Protein 8VVA (pdb70)

Organism: Klebsiella pneumoniae (NCBI:txid573)

InterPro domains:
  IPR009950 Protein of unknown function DUF1480 [PF07351] (24-101)

Structure (mmCIF, N/CA/C/O backbone):
data_8VVA
#
_entry.id   8VVA
#
_cell.length_a   78.591
_cell.length_b   78.591
_cell.length_c   62.492
_cell.angle_alpha   90.000
_cell.angle_beta   90.000
_cell.angle_gamma   90.000
#
_symmetry.space_group_name_H-M   'P 41 21 2'
#
loop_
_entity.id
_entity.type
_entity.pdbx_description
1 polymer 'DUF1480 domain-containing protein, YebV family'
2 water water
#
loop_
_atom_site.group_PDB
_atom_site.id
_atom_site.type_symbol
_atom_site.label_atom_id
_atom_site.label_alt_id
_atom_site.label_comp_id
_atom_site.label_asym_id
_atom_site.label_entity_id
_atom_site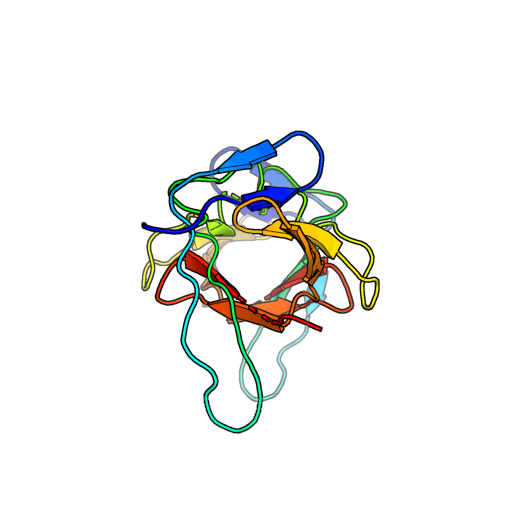.label_seq_id
_atom_site.pdbx_PDB_ins_code
_atom_site.Cartn_x
_atom_site.Cartn_y
_atom_site.Cartn_z
_atom_site.occupancy
_atom_site.B_iso_or_equiv
_atom_site.auth_seq_id
_atom_site.auth_comp_id
_atom_site.auth_asym_id
_atom_site.auth_atom_id
_atom_site.pdbx_PDB_model_num
ATOM 1 N N . SER A 1 2 ? 21.23954 76.25391 28.71123 1.000 53.03804 2 SER A N 1
ATOM 2 C CA . SER A 1 2 ? 20.78848 77.60758 28.99981 1.000 54.44928 2 SER A CA 1
ATOM 3 C C . SER A 1 2 ? 20.73379 77.83911 30.50613 1.000 59.29250 2 SER A C 1
ATOM 4 O O . SER A 1 2 ? 21.15434 78.89000 30.99722 1.000 60.45186 2 SER A O 1
ATOM 7 N N . LYS A 1 3 ? 20.21719 76.85316 31.23945 1.000 55.14809 3 LYS A N 1
ATOM 8 C CA . LYS A 1 3 ? 20.14194 76.96959 32.69092 1.000 59.03752 3 LYS A CA 1
ATOM 9 C C . LYS A 1 3 ? 20.88785 75.83072 33.37668 1.000 52.98053 3 LYS A C 1
ATOM 10 O O . LYS A 1 3 ? 20.35824 75.20499 34.30110 1.000 52.91256 3 LYS A O 1
ATOM 16 N N . THR A 1 4 ? 22.11723 75.55415 32.94222 1.000 49.58259 4 THR A N 1
ATOM 17 C CA . THR A 1 4 ? 22.90335 74.49929 33.56796 1.000 37.45243 4 THR A CA 1
ATOM 18 C C . THR A 1 4 ? 24.38628 74.83164 33.48170 1.000 35.14398 4 THR A C 1
ATOM 19 O O . THR A 1 4 ? 24.91502 75.06600 32.38810 1.000 31.35917 4 THR A O 1
ATOM 23 N N . ASN A 1 5 ? 25.04734 74.83877 34.63844 1.000 28.27324 5 ASN A N 1
ATOM 24 C CA . ASN A 1 5 ? 26.48196 75.08087 34.71951 1.000 31.90972 5 ASN A CA 1
ATOM 25 C C . ASN A 1 5 ? 27.21565 73.74906 34.70831 1.000 28.32106 5 ASN A C 1
ATOM 26 O O . ASN A 1 5 ? 26.82537 72.80552 35.41073 1.000 28.99919 5 ASN A O 1
ATOM 31 N N . VAL A 1 6 ? 28.26721 73.66966 33.90223 1.000 23.83389 6 VAL A N 1
ATOM 32 C CA . VAL A 1 6 ? 29.04560 72.44627 33.77263 1.000 24.78872 6 VAL A CA 1
ATOM 33 C C . VAL A 1 6 ? 30.51996 72.80555 33.69005 1.000 26.63992 6 VAL A C 1
ATOM 34 O O . VAL A 1 6 ? 30.89910 73.68031 32.90325 1.000 26.11142 6 VAL A O 1
ATOM 38 N N . ARG A 1 7 ? 31.34814 72.12612 34.49363 1.000 24.00630 7 ARG A N 1
ATOM 39 C CA . ARG A 1 7 ? 32.80366 72.17888 34.39054 1.000 26.96567 7 ARG A CA 1
ATOM 40 C C . ARG A 1 7 ? 33.30326 70.83303 33.89463 1.000 27.83873 7 ARG A C 1
ATOM 41 O O . ARG A 1 7 ? 33.01386 69.79943 34.51058 1.000 26.01203 7 ARG A O 1
ATOM 49 N N . ILE A 1 8 ? 34.04585 70.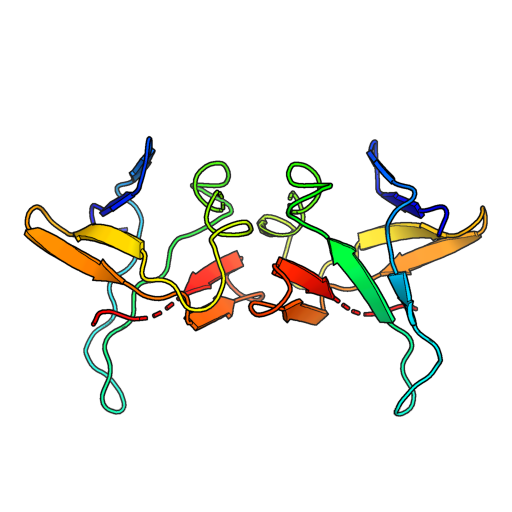84641 32.78848 1.000 22.05636 8 ILE A N 1
ATOM 50 C CA . ILE A 1 8 ? 34.70811 69.65278 32.26688 1.000 21.69421 8 ILE A CA 1
ATOM 51 C C . ILE A 1 8 ? 36.11011 70.05401 31.83429 1.000 24.42452 8 ILE A C 1
ATOM 52 O O . ILE A 1 8 ? 36.26842 70.97391 31.02740 1.000 23.61480 8 ILE A O 1
ATOM 57 N N . GLY A 1 9 ? 37.12628 69.38076 32.37704 1.000 23.66319 9 GLY A N 1
ATOM 58 C CA . GLY A 1 9 ? 38.48662 69.72464 32.00017 1.000 27.93657 9 GLY A CA 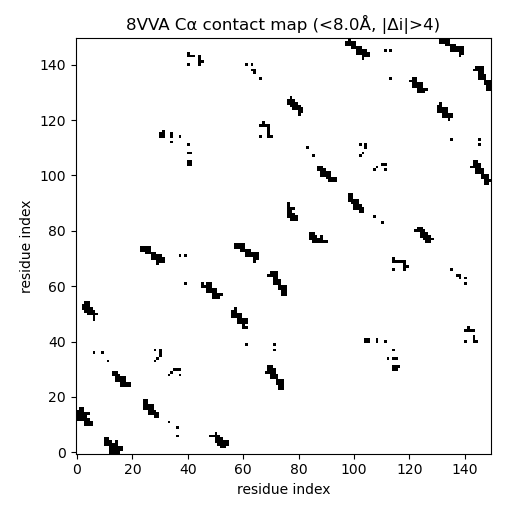1
ATOM 59 C C . GLY A 1 9 ? 38.77910 71.18467 32.28699 1.000 23.17466 9 GLY A C 1
ATOM 60 O O . GLY A 1 9 ? 38.39366 71.73470 33.32529 1.000 28.23245 9 GLY A O 1
ATOM 61 N N . ALA A 1 10 ? 39.40830 71.84641 31.32388 1.000 26.57148 10 ALA A N 1
ATOM 62 C CA . ALA A 1 10 ? 39.77831 73.24957 31.48510 1.000 28.63693 10 ALA A CA 1
ATOM 63 C C . ALA A 1 10 ? 38.62877 74.21245 31.21533 1.000 30.01797 10 ALA A C 1
ATOM 64 O O . ALA A 1 10 ? 38.87423 75.41934 31.16156 1.000 28.55652 10 ALA A O 1
ATOM 66 N N . PHE A 1 11 ? 37.39328 73.73151 31.03446 1.000 25.14858 11 PHE A N 1
ATOM 67 C CA . PHE A 1 11 ? 36.30185 74.58207 30.58296 1.000 27.80202 11 PHE A CA 1
ATOM 68 C C . PHE A 1 11 ? 35.16910 74.63768 31.59303 1.000 27.85656 11 PHE A C 1
ATOM 69 O O . PHE A 1 11 ? 34.91322 73.67866 32.32175 1.000 29.33927 11 PHE A O 1
ATOM 77 N N . GLU A 1 12 ? 34.49974 75.79117 31.62552 1.000 25.27471 12 GLU A N 1
ATOM 78 C CA . GLU A 1 12 ? 33.31652 76.01836 32.44391 1.000 26.96886 12 GLU A CA 1
ATOM 79 C C . GLU A 1 12 ? 32.28633 76.71856 31.57504 1.000 27.62598 12 GLU A C 1
ATOM 80 O O . GLU A 1 12 ? 32.55648 77.80272 31.04913 1.000 27.82518 12 GLU A O 1
ATOM 86 N N . ILE A 1 13 ? 31.12034 76.10028 31.41399 1.000 24.92641 13 ILE A N 1
ATOM 87 C CA . ILE A 1 13 ? 30.06641 76.64335 30.57147 1.000 26.13830 13 ILE A CA 1
ATOM 88 C 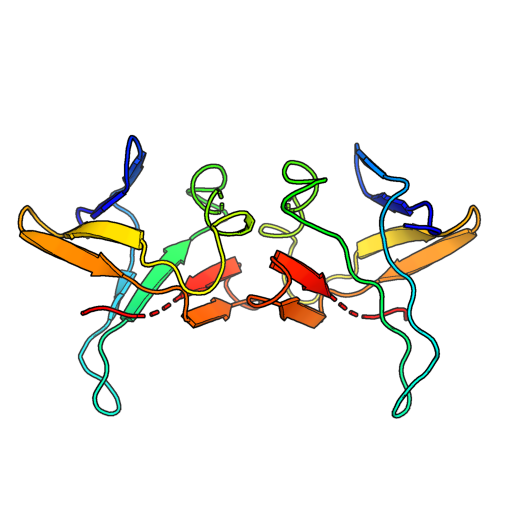C . ILE A 1 13 ? 28.82436 76.86173 31.41466 1.000 23.89602 13 ILE A C 1
ATOM 89 O O . ILE A 1 13 ? 28.61151 76.20768 32.43810 1.000 28.30358 13 ILE A O 1
ATOM 94 N N . ASP A 1 14 ? 27.98650 77.79367 30.96613 1.000 27.27896 14 ASP A N 1
ATOM 95 C CA . ASP A 1 14 ? 26.71859 78.04448 31.64473 1.000 28.77049 14 ASP A CA 1
ATOM 96 C C . ASP A 1 14 ? 25.50929 77.86898 30.73543 1.000 34.54751 14 ASP A C 1
ATOM 97 O O . ASP A 1 14 ? 24.40115 78.26257 31.11907 1.000 34.85440 14 ASP A O 1
ATOM 102 N N . ASP A 1 15 ? 25.67809 77.29053 29.54527 1.000 27.35577 15 ASP A N 1
ATOM 103 C CA . ASP A 1 15 ? 24.58127 77.21318 28.58886 1.000 30.08624 15 ASP A CA 1
ATOM 104 C C . ASP A 1 15 ? 24.27545 75.77985 28.16644 1.000 28.67939 15 ASP A C 1
ATOM 105 O O . ASP A 1 15 ? 23.71865 75.56549 27.08721 1.000 27.35364 15 ASP A O 1
ATOM 110 N N . ALA A 1 16 ? 24.63092 74.79404 28.98542 1.000 24.31653 16 ALA A N 1
ATOM 111 C CA . ALA A 1 16 ? 24.19705 73.43309 28.70192 1.000 28.01855 16 ALA A CA 1
ATOM 112 C C . ALA A 1 16 ? 22.71223 73.29994 29.02803 1.000 30.41690 16 ALA A C 1
ATOM 113 O O . ALA A 1 16 ? 22.13448 74.13517 29.71933 1.000 32.73062 16 ALA A O 1
ATOM 115 N N . GLU A 1 17 ? 22.07791 72.24877 28.52049 1.000 30.73343 17 GLU A N 1
ATOM 116 C CA . GLU A 1 17 ? 20.67359 72.02496 28.84634 1.000 34.20106 17 GLU A CA 1
ATOM 117 C C . GLU A 1 17 ? 20.51300 70.63805 29.44469 1.000 34.97561 17 GLU A C 1
ATOM 118 O O . GLU A 1 17 ? 20.80521 69.63071 28.79016 1.000 29.86815 17 GLU A O 1
ATOM 124 N N . LEU A 1 18 ? 20.07698 70.60126 30.70230 1.000 32.38904 18 LEU A N 1
ATOM 125 C CA . LEU A 1 18 ? 19.86262 69.36610 31.44353 1.000 34.19285 18 LEU A CA 1
ATOM 126 C C . LEU A 1 18 ? 18.41304 68.95941 31.23760 1.000 37.60087 18 LEU A C 1
ATOM 127 O O . LEU A 1 18 ? 17.50231 69.65744 31.68140 1.000 40.08029 18 LEU A O 1
ATOM 132 N N . HIS A 1 19 ? 18.20134 67.85464 30.53718 1.000 35.76954 19 HIS A N 1
ATOM 133 C CA . HIS A 1 19 ? 16.85597 67.36627 30.29543 1.000 37.77875 19 HIS A CA 1
ATOM 134 C C . HIS A 1 19 ? 16.36697 66.57654 31.50496 1.000 41.36976 19 HIS A C 1
ATOM 135 O O . HIS A 1 19 ? 17.14819 66.15887 32.36245 1.000 41.98835 19 HIS A O 1
ATOM 142 N N . GLY A 1 20 ? 15.05300 66.40270 31.58966 1.000 44.62745 20 GLY A N 1
ATOM 143 C CA . GLY A 1 20 ? 14.50413 65.57316 32.63949 1.000 46.17944 20 GLY A CA 1
ATOM 144 C C . GLY A 1 20 ? 14.73863 64.10334 32.36497 1.000 43.84920 20 GLY A C 1
ATOM 145 O O . GLY A 1 20 ? 15.04849 63.69514 31.24556 1.000 44.89847 20 GLY A O 1
ATOM 146 N N . GLU A 1 21 ? 14.60764 63.29231 33.41089 1.000 43.59678 21 GLU A N 1
ATOM 147 C CA . GLU A 1 21 ? 14.68841 61.85576 33.20913 1.000 43.42601 21 GLU A CA 1
ATOM 148 C C . GLU A 1 21 ? 13.59416 61.42591 32.24127 1.000 41.81431 21 GLU A C 1
ATOM 149 O O . GLU A 1 21 ? 12.45979 61.90565 32.30050 1.000 46.74748 21 GLU A O 1
ATOM 155 N N . HIS A 1 22 ? 13.95531 60.53579 31.32791 1.000 42.17229 22 HIS A N 1
ATOM 156 C CA . HIS A 1 22 ? 13.13800 60.26917 30.15254 1.000 41.37857 22 HIS A CA 1
ATOM 157 C C . HIS A 1 22 ? 13.58194 58.92598 29.60375 1.000 40.20357 22 HIS A C 1
ATOM 158 O O . HIS A 1 22 ? 14.77107 58.73951 29.33099 1.000 34.66450 22 HIS A O 1
ATOM 165 N N . GLN A 1 23 ? 12.64335 57.98308 29.49015 1.000 38.21896 23 GLN A N 1
ATOM 166 C CA . GLN A 1 23 ? 12.94106 56.62466 29.04267 1.000 38.09079 23 GLN A CA 1
ATOM 167 C C . GLN A 1 23 ? 14.11538 56.02476 29.81722 1.000 34.09717 23 GLN A C 1
ATOM 168 O O . GLN A 1 23 ? 15.00284 55.37285 29.25872 1.000 35.73633 23 GLN A O 1
ATOM 174 N N . GLY A 1 24 ? 14.11479 56.24680 31.12602 1.000 31.84230 24 GLY A N 1
ATOM 175 C CA . GLY A 1 24 ? 15.02500 55.53094 31.99129 1.000 40.23541 24 GLY A CA 1
ATOM 176 C C . GLY A 1 24 ? 16.43270 56.06866 32.03828 1.000 43.38915 24 GLY A C 1
ATOM 177 O O . GLY A 1 24 ? 17.33862 55.35214 32.47942 1.000 39.48243 24 GLY A O 1
ATOM 178 N N . GLU A 1 25 ? 16.64692 57.30714 31.59851 1.000 40.22605 25 GLU A N 1
ATOM 179 C CA . GLU A 1 25 ? 17.96583 57.92040 31.67753 1.000 38.47467 25 GLU A CA 1
ATOM 180 C C . GLU A 1 25 ? 17.80763 59.43416 31.70720 1.000 40.03451 25 GLU A C 1
ATOM 181 O O . GLU A 1 25 ? 16.76104 59.98566 31.34864 1.000 37.11888 25 GLU A O 1
ATOM 187 N N . ARG A 1 26 ? 18.86901 60.09951 32.14570 1.000 36.28907 26 ARG A N 1
ATOM 188 C CA . ARG A 1 26 ? 18.92730 61.54909 32.15438 1.000 33.91294 26 ARG A CA 1
ATOM 189 C C . ARG A 1 26 ? 20.10522 61.97770 31.29710 1.000 26.93993 26 ARG A C 1
ATOM 190 O O . ARG A 1 26 ? 21.18784 61.40411 31.41309 1.000 30.72482 26 ARG A O 1
ATOM 198 N N . THR A 1 27 ? 19.87998 62.95647 30.43073 1.000 30.09272 27 THR A N 1
ATOM 199 C CA . THR A 1 27 ? 20.89501 63.41752 29.49661 1.000 28.21539 27 THR A CA 1
ATOM 200 C C . THR A 1 27 ? 21.11184 64.91972 29.63610 1.000 25.76550 27 THR A C 1
ATOM 201 O O . THR A 1 27 ? 20.26825 65.65545 30.16114 1.000 30.31047 27 THR A O 1
ATOM 205 N N . LEU A 1 28 ? 22.25660 65.35926 29.10994 1.000 25.52774 28 LEU A N 1
ATOM 206 C CA . LEU A 1 28 ? 22.68359 66.74872 29.12077 1.000 27.18128 28 LEU A CA 1
ATOM 207 C C . LEU A 1 28 ? 23.20956 67.07585 27.73013 1.000 23.91554 28 LEU A C 1
ATOM 208 O O . LEU A 1 28 ? 24.01329 66.31306 27.19794 1.000 24.80565 28 LEU A O 1
ATOM 213 N N . SER A 1 29 ? 22.77484 68.19679 27.16323 1.000 24.89978 29 SER A N 1
ATOM 214 C CA . SER A 1 29 ? 23.19789 68.66257 25.84499 1.000 23.33812 29 SER A CA 1
ATOM 215 C C . SER A 1 29 ? 24.21414 69.79228 25.98885 1.000 26.33112 29 SER A C 1
ATOM 216 O O . SER A 1 29 ? 23.96624 70.75526 26.71780 1.000 26.81317 29 SER A O 1
ATOM 219 N N . ILE A 1 30 ? 25.33561 69.68970 25.27633 1.000 21.48632 30 ILE A N 1
ATOM 220 C CA . ILE A 1 30 ? 26.37073 70.72550 25.29977 1.000 20.93204 30 ILE A CA 1
ATOM 221 C C . ILE A 1 30 ? 26.44072 71.35807 23.91059 1.000 23.63652 30 ILE A C 1
ATOM 222 O O . ILE A 1 30 ? 26.83481 70.67645 22.94910 1.000 23.11461 30 ILE A O 1
ATOM 227 N N . PRO A 1 31 ? 26.08197 72.64397 23.75192 1.000 24.08071 31 PRO A N 1
ATOM 228 C CA . PRO A 1 31 ? 25.97696 73.26269 22.42016 1.000 22.65038 31 PRO A CA 1
ATOM 229 C C . PRO A 1 31 ? 27.34641 73.59400 21.84280 1.000 23.42148 31 PRO A C 1
ATOM 230 O O . PRO A 1 31 ? 28.02536 74.51233 22.31015 1.000 24.91354 31 PRO A O 1
ATOM 234 N N . CYS A 1 32 ? 27.73155 72.88226 20.78195 1.000 21.20066 32 CYS A N 1
ATOM 235 C CA . CYS A 1 32 ? 29.05700 73.09249 20.20744 1.000 20.31290 32 CYS A CA 1
ATOM 236 C C . CYS A 1 32 ? 29.18531 74.38797 19.41364 1.000 23.63206 32 CYS A C 1
ATOM 237 O O . CYS A 1 32 ? 30.30850 74.84522 19.19955 1.000 23.45403 32 CYS A O 1
ATOM 240 N N . LYS A 1 33 ? 28.08096 74.98180 18.94860 1.000 21.88970 33 LYS A N 1
ATOM 241 C CA . LYS A 1 33 ? 28.19729 76.29258 18.31514 1.000 22.94900 33 LYS A CA 1
ATOM 242 C C . LYS A 1 33 ? 28.52880 77.37523 19.32626 1.000 24.93657 33 LYS A C 1
ATOM 243 O O . LYS A 1 33 ? 29.10300 78.40969 18.95587 1.000 30.17102 33 LYS A O 1
ATOM 249 N N . SER A 1 34 ? 28.20321 77.15216 20.59601 1.000 23.17232 34 SER A N 1
ATOM 250 C CA . SER A 1 34 ? 28.52115 78.08895 21.66458 1.000 22.44982 34 SER A CA 1
ATOM 251 C C . SER A 1 34 ? 29.74975 77.70784 22.47658 1.000 24.36618 34 SER A C 1
ATOM 252 O O . SER A 1 34 ? 30.43797 78.59786 22.98604 1.000 24.88896 34 SER A O 1
ATOM 255 N N . ASP A 1 35 ? 30.05202 76.42020 22.62231 1.000 22.47923 35 ASP A N 1
ATOM 256 C CA . ASP A 1 35 ? 31.19592 75.96409 23.40937 1.000 22.71909 35 ASP A CA 1
ATOM 257 C C . ASP A 1 35 ? 32.11959 75.09705 22.55914 1.000 22.02340 35 ASP A C 1
ATOM 258 O O . ASP A 1 35 ? 32.37930 73.94025 22.90903 1.000 23.25891 35 ASP A O 1
ATOM 263 N N . PRO A 1 36 ? 32.64253 75.62338 21.43922 1.000 20.14833 36 PRO A N 1
ATOM 264 C CA . PRO A 1 36 ? 33.36377 74.74621 20.50094 1.000 21.84626 36 PRO A CA 1
ATOM 265 C C . PRO A 1 36 ? 34.65693 74.17017 21.06427 1.000 22.04082 36 PRO A C 1
ATOM 266 O O . PRO A 1 36 ? 35.03024 73.04601 20.69622 1.000 20.28317 36 PRO A O 1
ATOM 270 N N . ASP A 1 37 ? 35.35763 74.89926 21.94078 1.000 20.58194 37 ASP A N 1
ATOM 271 C CA . ASP A 1 37 ? 36.62558 74.37774 22.45437 1.000 23.28416 37 ASP A CA 1
ATOM 272 C C . ASP A 1 37 ? 36.39743 73.21269 23.40942 1.000 20.18443 37 ASP A C 1
ATOM 273 O O . ASP A 1 37 ? 37.20114 72.26805 23.45437 1.000 21.15456 37 ASP A O 1
ATOM 278 N N . LEU A 1 38 ? 35.31246 73.25510 24.17721 1.000 21.63672 38 LEU A N 1
ATOM 279 C CA . LEU A 1 38 ? 34.94607 72.08563 24.96903 1.000 21.75148 38 LEU A CA 1
ATOM 280 C C . LEU A 1 38 ? 34.58565 70.91661 24.06085 1.000 20.72396 38 LEU A C 1
ATOM 281 O O . LEU A 1 38 ? 35.02688 69.78378 24.28289 1.000 21.10459 38 LEU A O 1
ATOM 286 N N . CYS A 1 39 ? 33.78605 71.17166 23.02402 1.000 19.98556 39 CYS A N 1
ATOM 287 C CA . CYS A 1 39 ? 33.40762 70.07342 22.13898 1.000 19.36166 39 CYS A CA 1
ATOM 288 C C . CYS A 1 39 ? 34.62335 69.43028 21.48954 1.000 20.81728 39 CYS A C 1
ATOM 289 O O . CYS A 1 39 ? 34.63319 68.21369 21.27602 1.000 22.25907 39 CYS A O 1
ATOM 300 N N . GLN A 1 41 ? 37.48937 68.95516 22.91497 1.000 18.57262 41 GLN A N 1
ATOM 301 C CA . GLN A 1 41 ? 38.00260 67.98855 23.88350 1.000 19.73690 41 GLN A CA 1
ATOM 302 C C . GLN A 1 41 ? 37.06483 66.79221 24.02645 1.000 21.01521 41 GLN A C 1
ATOM 303 O O . GLN A 1 41 ? 37.53324 65.66185 24.21053 1.000 20.38049 41 GLN A O 1
ATOM 309 N N . LEU A 1 42 ? 35.75188 67.00014 23.89541 1.000 18.76239 42 LEU A N 1
ATOM 310 C CA . LEU A 1 42 ? 34.84236 65.85760 23.93798 1.000 18.40088 42 LEU A CA 1
ATOM 311 C C . LEU A 1 42 ? 35.04209 64.94113 22.72838 1.000 19.56642 42 LEU A C 1
ATOM 312 O O . LEU A 1 42 ? 34.95310 63.71576 22.85311 1.000 21.49912 42 LEU A O 1
ATOM 317 N N . ASP A 1 43 ? 35.33539 65.51123 21.55326 1.000 19.34954 43 ASP A N 1
ATOM 318 C CA . ASP A 1 43 ? 35.56993 64.68975 20.36509 1.000 21.60220 43 ASP A CA 1
ATOM 319 C C . ASP A 1 43 ? 36.66471 63.65195 20.60095 1.000 20.93947 43 ASP A C 1
ATOM 320 O O . ASP A 1 43 ? 36.53996 62.49358 20.18968 1.000 21.83623 43 ASP A O 1
ATOM 325 N N . ALA A 1 44 ? 37.77939 64.06883 21.18949 1.000 19.30921 44 ALA A N 1
ATOM 326 C CA . ALA A 1 44 ? 38.95908 63.22028 21.30709 1.000 19.08214 44 ALA A CA 1
ATOM 327 C C . ALA A 1 44 ? 39.01625 62.46607 22.63043 1.000 21.42914 44 ALA A C 1
ATOM 328 O O . ALA A 1 44 ? 40.05528 61.86610 22.94414 1.000 23.21255 44 ALA A O 1
ATOM 330 N N . TRP A 1 45 ? 37.93576 62.48435 23.40170 1.000 21.06846 45 TRP A N 1
ATOM 331 C CA . TRP A 1 45 ? 37.92191 61.78173 24.68087 1.000 21.73884 45 TRP A CA 1
ATOM 332 C C . TRP A 1 45 ? 38.13335 60.29214 24.45645 1.000 24.19259 45 TRP A C 1
ATOM 333 O O . TRP A 1 45 ? 37.73461 59.73657 23.43080 1.000 24.36451 45 TRP A O 1
ATOM 344 N N . ASP A 1 46 ? 38.77024 59.63886 25.42697 1.000 25.75437 46 ASP A N 1
ATOM 345 C CA . ASP A 1 46 ? 39.01480 58.20936 25.29993 1.000 29.09044 46 ASP A CA 1
ATOM 346 C C . ASP A 1 46 ? 37.68556 57.47164 25.26742 1.000 28.12431 46 ASP A C 1
ATOM 347 O O . ASP A 1 46 ? 36.84750 57.64640 26.15571 1.000 30.76876 46 ASP A O 1
ATOM 352 N N . ALA A 1 47 ? 37.47801 56.68500 24.21532 1.000 27.75626 47 ALA A N 1
ATOM 353 C CA . ALA A 1 47 ? 36.19874 56.02219 24.00387 1.000 28.30361 47 ALA A CA 1
ATOM 354 C C . ALA A 1 47 ? 35.85911 55.10934 25.17204 1.000 31.74814 47 ALA A C 1
ATOM 355 O O . ALA A 1 47 ? 36.73575 54.47134 25.75513 1.000 33.88832 47 ALA A O 1
ATOM 357 N N . ASP A 1 48 ? 34.57947 55.07810 25.53267 1.000 30.27276 48 ASP A N 1
ATOM 358 C CA . ASP A 1 48 ? 34.09567 54.23834 26.62861 1.000 38.08213 48 ASP A CA 1
ATOM 359 C C . ASP A 1 48 ? 34.87195 54.48046 27.92998 1.000 43.37498 48 ASP A C 1
ATOM 360 O O . ASP A 1 48 ? 35.14442 53.55435 28.69763 1.000 44.46528 48 ASP A O 1
ATOM 365 N N . THR A 1 49 ? 35.24793 55.73574 28.17225 1.000 34.26196 49 THR A N 1
ATOM 366 C CA . THR A 1 49 ? 35.74036 56.19131 29.46440 1.000 31.23818 49 THR A CA 1
ATOM 367 C C . THR A 1 49 ? 34.81544 57.29457 29.96290 1.000 32.06443 49 THR A C 1
ATOM 368 O O . THR A 1 49 ? 34.23591 58.04205 29.16806 1.000 29.96482 49 THR A O 1
ATOM 372 N N . SER A 1 50 ? 34.64984 57.38149 31.28027 1.000 26.61829 50 SER A N 1
ATOM 373 C CA . SER A 1 50 ? 33.76048 58.39587 31.82057 1.000 26.68228 50 SER A CA 1
ATOM 374 C C . SER A 1 50 ? 34.36300 59.79044 31.66287 1.000 22.84385 50 SER A C 1
ATOM 375 O O . SER A 1 50 ? 35.58100 59.97117 31.55396 1.000 26.03183 50 SER A O 1
ATOM 378 N N . VAL A 1 51 ? 33.47460 60.77790 31.65653 1.000 24.13479 51 VAL A N 1
ATOM 379 C CA . VAL A 1 51 ? 33.81014 62.19897 31.62382 1.000 24.84442 51 VAL A CA 1
ATOM 380 C C . VAL A 1 51 ? 33.40707 62.78352 32.97225 1.000 22.54454 51 VAL A C 1
ATOM 381 O O . VAL A 1 51 ? 32.22255 63.06304 33.18459 1.000 26.80114 51 VAL A O 1
ATOM 385 N N . PRO A 1 52 ? 34.32434 62.94202 33.92480 1.000 24.37173 52 PRO A N 1
ATOM 386 C CA . PRO A 1 52 ? 33.95885 63.62972 35.17094 1.000 24.19536 52 PRO A CA 1
ATOM 387 C C . PRO A 1 52 ? 33.53380 65.06053 34.87627 1.000 26.92384 52 PRO A C 1
ATOM 388 O O . PRO A 1 52 ? 34.03845 65.69914 33.95388 1.000 25.84284 52 PRO A O 1
ATOM 392 N N . ALA A 1 53 ? 32.57801 65.55146 35.65893 1.000 26.14343 53 ALA A N 1
ATOM 393 C CA . ALA A 1 53 ? 32.04647 66.89250 35.46972 1.000 25.69894 53 ALA A CA 1
ATOM 394 C C . ALA A 1 53 ? 31.55565 67.43575 36.80005 1.000 31.17548 53 ALA A C 1
ATOM 395 O O . ALA A 1 53 ? 31.15920 66.67772 37.69030 1.000 31.90747 53 ALA A O 1
ATOM 397 N N . ILE A 1 54 ? 31.56462 68.75681 36.91680 1.000 28.50528 54 ILE A N 1
ATOM 398 C CA . ILE A 1 54 ? 30.82717 69.45134 37.96042 1.000 29.22957 54 ILE A CA 1
ATOM 399 C C . ILE A 1 54 ? 29.54488 69.95299 37.32465 1.000 28.56030 54 ILE A C 1
ATOM 400 O O . ILE A 1 54 ? 29.58189 70.77125 36.39509 1.000 30.26076 54 ILE A O 1
ATOM 405 N N . LEU A 1 55 ? 28.41442 69.44536 37.79895 1.000 30.70988 55 LEU A N 1
ATOM 406 C CA . LEU A 1 55 ? 27.11091 69.72459 37.21036 1.000 29.09448 55 LEU A CA 1
ATOM 407 C C . LEU A 1 55 ? 26.29175 70.47967 38.24219 1.000 33.71490 55 LEU A C 1
ATOM 408 O O . LEU A 1 55 ? 25.90246 69.90572 39.26756 1.000 35.43891 55 LEU A O 1
ATOM 413 N N . ASN A 1 56 ? 26.04235 71.76059 37.97122 1.000 29.61808 56 ASN A N 1
ATOM 414 C CA . ASN A 1 56 ? 25.31804 72.63437 38.89543 1.000 32.99714 56 ASN A CA 1
ATOM 415 C C . ASN A 1 56 ? 25.93747 72.57912 40.28838 1.000 33.07083 56 ASN A C 1
ATOM 416 O O . ASN A 1 56 ? 25.23850 72.57489 41.30617 1.000 32.65444 56 ASN A O 1
ATOM 421 N N . GLY A 1 57 ? 27.26964 72.52494 40.32644 1.000 33.35227 57 GLY A N 1
ATOM 422 C CA . GLY A 1 57 ? 28.01817 72.56473 41.56899 1.000 36.05222 57 GLY A CA 1
ATOM 423 C C . GLY A 1 57 ? 28.26241 71.23137 42.24039 1.000 36.11532 57 GLY A C 1
ATOM 424 O O . GLY A 1 57 ? 28.94326 71.19473 43.27135 1.000 35.36970 57 GLY A O 1
ATOM 425 N N . GLU A 1 58 ? 27.73579 70.13758 41.70051 1.000 35.65684 58 GLU A N 1
ATOM 426 C CA . GLU A 1 58 ? 27.89159 68.81922 42.29642 1.000 39.74210 58 GLU A CA 1
ATOM 427 C C . GLU A 1 58 ? 28.75922 67.94416 41.40063 1.000 38.73292 58 GLU A C 1
ATOM 428 O O . GLU A 1 58 ? 28.62228 67.96568 40.17330 1.000 33.70270 58 GLU A O 1
ATOM 434 N N . HIS A 1 59 ? 29.65974 67.18535 42.01840 1.000 36.31269 59 HIS A N 1
ATOM 435 C CA . HIS A 1 59 ? 30.47110 66.23632 41.26838 1.000 36.50526 59 HIS A CA 1
ATOM 436 C C . HIS A 1 59 ? 29.57712 65.19755 40.60492 1.000 37.15780 59 HIS A C 1
ATOM 437 O O . HIS A 1 59 ? 28.60636 64.70875 41.19518 1.000 35.25066 59 HIS A O 1
ATOM 444 N N . SER A 1 60 ? 29.89200 64.88230 39.35377 1.000 33.39837 60 SER A N 1
ATOM 445 C CA . SER A 1 60 ? 29.05490 63.97277 38.59326 1.000 33.33577 60 SER A CA 1
ATOM 446 C C . SER A 1 60 ? 29.92843 63.18638 37.63335 1.000 30.11273 60 SER A C 1
ATOM 447 O O . SER A 1 60 ? 31.07608 63.54701 37.35500 1.000 31.85438 60 SER A O 1
ATOM 450 N N . VAL A 1 61 ? 29.37368 62.09084 37.14252 1.000 25.72776 61 VAL A N 1
ATOM 451 C CA . VAL 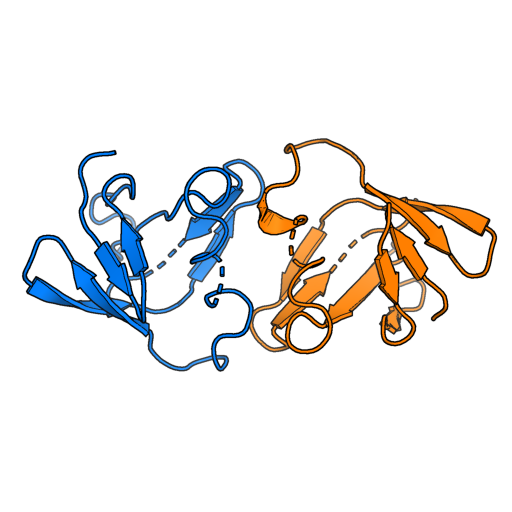A 1 61 ? 30.01669 61.29358 36.11361 1.000 25.51651 61 VAL A CA 1
ATOM 452 C C . VAL A 1 61 ? 29.10566 61.30456 34.89681 1.000 27.44220 61 VAL A C 1
ATOM 453 O O . VAL A 1 61 ? 27.90902 61.00938 35.00999 1.000 30.23469 61 VAL A O 1
ATOM 457 N N . LEU A 1 62 ? 29.66558 61.67854 33.74738 1.000 28.04706 62 LEU A N 1
ATOM 458 C CA . LEU A 1 62 ? 28.96167 61.68233 32.47437 1.000 25.57485 62 LEU A CA 1
ATOM 459 C C . LEU A 1 62 ? 29.61725 60.67756 31.53979 1.000 24.27586 62 LEU A C 1
ATOM 460 O O . LEU A 1 62 ? 30.78246 60.30282 31.71079 1.000 25.15588 62 LEU A O 1
ATOM 465 N N . TYR A 1 63 ? 28.85442 60.24977 30.54168 1.000 22.85092 63 TYR A N 1
ATOM 466 C CA . TYR A 1 63 ? 29.38144 59.44327 29.45299 1.000 22.06461 63 TYR A CA 1
ATOM 467 C C . TYR A 1 63 ? 28.89238 60.07358 28.15745 1.000 20.63353 63 TYR A C 1
ATOM 468 O O . TYR A 1 63 ? 27.79175 60.62836 28.11386 1.000 23.20016 63 TYR A O 1
ATOM 477 N N . ARG A 1 64 ? 29.72280 60.03205 27.12138 1.000 22.63154 64 ARG A N 1
ATOM 478 C CA . ARG A 1 64 ? 29.28863 60.51667 25.81466 1.000 21.66454 64 ARG A CA 1
ATOM 479 C C . ARG A 1 64 ? 28.21458 59.58427 25.27298 1.000 21.57229 64 ARG A C 1
ATOM 480 O O . ARG A 1 64 ? 28.38844 58.36333 25.26753 1.000 25.23391 64 ARG A O 1
ATOM 488 N N . LYS A 1 65 ? 27.10193 60.14535 24.82657 1.000 20.28757 65 LYS A N 1
ATOM 489 C CA . LYS A 1 65 ? 26.03823 59.31422 24.28049 1.000 24.00936 65 LYS A CA 1
ATOM 490 C C . LYS A 1 65 ? 25.98096 59.38631 22.76485 1.000 23.93399 65 LYS A C 1
ATOM 491 O O . LYS A 1 65 ? 26.01716 58.34054 22.09732 1.000 26.51362 65 LYS A O 1
ATOM 497 N N . HIS A 1 66 ? 25.96396 60.59769 22.20722 1.000 25.32525 66 HIS A N 1
ATOM 498 C CA . HIS A 1 66 ? 25.59232 60.79944 20.81486 1.000 26.48050 66 HIS A CA 1
ATOM 499 C C . HIS A 1 66 ? 25.90720 62.23523 20.43041 1.000 24.49031 66 HIS A C 1
ATOM 500 O O . HIS A 1 66 ? 25.63571 63.14816 21.20991 1.000 22.34138 66 HIS A O 1
ATOM 507 N N . TYR A 1 67 ? 26.47838 62.43687 19.23654 1.000 22.14008 67 TYR A N 1
ATOM 508 C CA . TYR A 1 67 ? 26.59007 63.78203 18.67621 1.000 20.68663 67 TYR A CA 1
ATOM 509 C C . TYR A 1 67 ? 25.32971 64.10220 17.87752 1.000 22.67981 67 TYR A C 1
ATOM 510 O O . TYR A 1 67 ? 25.02975 63.43106 16.88087 1.000 26.86783 67 TYR A O 1
ATOM 519 N N . ASP A 1 68 ? 24.59529 65.12082 18.31847 1.000 21.16710 68 ASP A N 1
ATOM 520 C CA . ASP A 1 68 ? 23.31704 65.50015 17.71316 1.000 23.42492 68 ASP A CA 1
ATOM 521 C C . ASP A 1 68 ? 23.57113 66.48226 16.57327 1.000 23.87247 68 ASP A C 1
ATOM 522 O O . ASP A 1 68 ? 23.84956 67.65999 16.81402 1.000 24.16784 68 ASP A O 1
ATOM 527 N N . ARG A 1 69 ? 23.43463 66.00973 15.32901 1.000 26.26666 69 ARG A N 1
ATOM 528 C CA . ARG A 1 69 ? 23.70267 66.86468 14.17394 1.000 27.60968 69 ARG A CA 1
ATOM 529 C C . ARG A 1 69 ? 22.65193 67.95094 13.98252 1.000 30.23952 69 ARG A C 1
ATOM 530 O O . ARG A 1 69 ? 22.95295 68.98192 13.37542 1.000 30.13293 69 ARG A O 1
ATOM 538 N N . GLN A 1 70 ? 21.42383 67.74356 14.46681 1.000 27.81035 70 GLN A N 1
ATOM 539 C CA . GLN A 1 70 ? 20.38834 68.75681 14.29461 1.000 30.74906 70 GLN A CA 1
ATOM 540 C C . GLN A 1 70 ? 20.67139 69.98489 15.14595 1.000 28.62649 70 GLN A C 1
ATOM 541 O O . GLN A 1 70 ? 20.56389 71.12030 14.67112 1.000 31.12043 70 GLN A O 1
ATOM 547 N N . SER A 1 71 ? 21.03522 69.77785 16.40793 1.000 25.16670 71 SER A N 1
ATOM 548 C CA . SER A 1 71 ? 21.27688 70.87291 17.33776 1.000 26.96881 71 SER A CA 1
ATOM 549 C C . SER A 1 71 ? 22.75722 71.19956 17.51955 1.000 24.29983 71 SER A C 1
ATOM 550 O O . SER A 1 71 ? 23.07874 72.08209 18.32977 1.000 23.97481 71 SER A O 1
ATOM 553 N N . ASP A 1 72 ? 23.65281 70.52510 16.79311 1.000 23.54634 72 ASP A N 1
ATOM 554 C CA . ASP A 1 72 ? 25.10988 70.68956 16.95033 1.000 22.73649 72 ASP A CA 1
ATOM 555 C C . ASP A 1 72 ? 25.51110 70.63196 18.42610 1.000 23.87514 72 ASP A C 1
ATOM 556 O O . ASP A 1 72 ? 26.04579 71.58421 18.99717 1.000 23.44547 72 ASP A O 1
ATOM 561 N N . ALA A 1 73 ? 25.22066 69.49525 19.05219 1.000 25.08761 73 ALA A N 1
ATOM 562 C CA . ALA A 1 73 ? 25.46625 69.36883 20.47934 1.000 24.04158 73 ALA A CA 1
ATOM 563 C C . ALA A 1 73 ? 25.97357 67.97935 20.81807 1.000 24.16125 73 ALA A C 1
ATOM 564 O O . ALA A 1 73 ? 25.52552 66.98287 20.24513 1.000 23.62827 73 ALA A O 1
ATOM 566 N N . TRP A 1 74 ? 26.89298 67.91800 21.77518 1.000 18.63804 74 TRP A N 1
ATOM 567 C CA . TRP A 1 74 ? 27.28146 66.64453 22.36446 1.000 18.36405 74 TRP A CA 1
ATOM 568 C C . TRP A 1 74 ? 26.23449 66.27466 23.39704 1.000 23.25502 74 TRP A C 1
ATOM 569 O O . TRP A 1 74 ? 26.00541 67.03012 24.34721 1.000 23.51432 74 TRP A O 1
ATOM 580 N N . VAL A 1 75 ? 25.57097 65.14306 23.21049 1.000 21.02826 75 VAL A N 1
ATOM 581 C CA . VAL A 1 75 ? 24.59395 64.68048 24.19100 1.000 20.95562 75 VAL A CA 1
ATOM 582 C C . VAL A 1 75 ? 25.29179 63.70681 25.12382 1.000 21.07495 75 VAL A C 1
ATOM 583 O O . VAL A 1 75 ? 25.90329 62.73051 24.66970 1.000 21.43983 75 VAL A O 1
ATOM 595 N N . ARG A 1 77 ? 25.21182 61.32435 28.82326 1.000 25.13754 77 ARG A N 1
ATOM 596 C CA . ARG A 1 77 ? 24.34896 60.60813 29.75493 1.000 26.39953 77 ARG A CA 1
ATOM 597 C C . ARG A 1 77 ? 24.89340 60.77231 31.16474 1.000 24.76579 77 ARG A C 1
ATOM 598 O O . ARG A 1 77 ? 26.09626 60.59873 31.39475 1.000 27.81752 77 ARG A O 1
ATOM 606 N N . LEU A 1 78 ? 24.01371 61.10361 32.10344 1.000 25.53089 78 LEU A N 1
ATOM 607 C CA . LEU A 1 78 ? 24.40375 61.13572 33.50728 1.000 25.45079 78 LEU A CA 1
ATOM 608 C C . LEU A 1 78 ? 24.44775 59.71887 34.05646 1.000 31.56619 78 LEU A C 1
ATOM 609 O O . LEU A 1 78 ? 23.49060 58.95467 33.89263 1.000 31.27631 78 LEU A O 1
ATOM 614 N N . ALA A 1 79 ? 25.55794 59.36776 34.69721 1.000 31.02589 79 ALA A N 1
ATOM 615 C CA . ALA A 1 79 ? 25.67744 58.08106 35.36434 1.000 35.63643 79 ALA A CA 1
ATOM 616 C C . ALA A 1 79 ? 24.81620 58.07164 36.62197 1.000 44.84716 79 ALA A C 1
ATOM 617 O O . ALA A 1 79 ? 24.73000 59.07815 37.33411 1.000 45.42733 79 ALA A O 1
ATOM 619 N N . THR B 1 4 ? 42.48553 59.90422 0.01247 1.000 51.93065 4 THR B N 1
ATOM 620 C CA . THR B 1 4 ? 43.46125 60.14535 1.06813 1.000 49.35167 4 THR B CA 1
ATOM 621 C C . THR B 1 4 ? 43.89218 61.61629 1.10393 1.000 44.23199 4 THR B C 1
ATOM 622 O O . THR B 1 4 ? 44.07282 62.17987 2.18667 1.000 50.14807 4 THR B O 1
ATOM 626 N N . ASN B 1 5 ? 44.04131 62.23534 -0.07007 1.000 43.08205 5 ASN B N 1
ATOM 627 C CA . ASN B 1 5 ? 44.30796 63.67264 -0.16965 1.000 43.01382 5 ASN B CA 1
ATOM 628 C C . ASN B 1 5 ? 42.98138 64.41691 -0.08474 1.000 37.41957 5 ASN B C 1
ATOM 629 O O . ASN B 1 5 ? 42.19691 64.39450 -1.03848 1.000 36.57758 5 ASN B O 1
ATOM 634 N N . VAL B 1 6 ? 42.72918 65.08719 1.03835 1.000 34.05333 6 VAL B N 1
ATOM 635 C CA . VAL B 1 6 ? 41.45463 65.75044 1.28608 1.000 32.56831 6 VAL B CA 1
ATOM 636 C C . VAL B 1 6 ? 41.71665 67.19641 1.66291 1.000 30.68679 6 VAL B C 1
ATOM 637 O O . VAL B 1 6 ? 42.55927 67.47412 2.52133 1.000 32.67939 6 VAL B O 1
ATOM 641 N N . ARG B 1 7 ? 40.99979 68.11453 1.03035 1.000 25.66474 7 ARG B N 1
ATOM 642 C CA . ARG B 1 7 ? 40.97683 69.50649 1.45806 1.000 27.44521 7 ARG B CA 1
ATOM 643 C C . ARG B 1 7 ? 39.54989 69.92572 1.77036 1.000 33.23133 7 ARG B C 1
ATOM 644 O O . ARG B 1 7 ? 38.63677 69.70642 0.96572 1.000 31.95303 7 ARG B O 1
ATOM 652 N N . ILE B 1 8 ? 39.36801 70.52975 2.93968 1.000 31.78123 8 ILE B N 1
ATOM 653 C CA . ILE B 1 8 ? 38.11280 71.14401 3.35098 1.000 32.67820 8 ILE B CA 1
ATOM 654 C C . ILE B 1 8 ? 38.46058 72.54627 3.81069 1.000 38.39644 8 ILE B C 1
ATOM 655 O O . ILE B 1 8 ? 39.15710 72.71351 4.81951 1.000 37.83043 8 ILE B O 1
ATOM 660 N N . GLY B 1 9 ? 37.98450 73.54555 3.08078 1.000 39.78013 9 GLY B N 1
ATOM 661 C CA . GLY B 1 9 ? 38.33407 74.91603 3.40426 1.000 43.29517 9 GLY B CA 1
ATOM 662 C C . GLY B 1 9 ? 39.83887 75.07669 3.45546 1.000 41.13754 9 GLY B C 1
ATOM 663 O O . GLY B 1 9 ? 40.57080 74.64660 2.55302 1.000 44.04365 9 GLY B O 1
ATOM 664 N N . ALA B 1 10 ? 40.31708 75.67435 4.54304 1.000 44.37712 10 ALA B N 1
ATOM 665 C CA . ALA B 1 10 ? 41.74620 75.88612 4.71496 1.000 41.54874 10 ALA B CA 1
ATOM 666 C C . ALA B 1 10 ? 42.47110 74.66322 5.26177 1.000 39.63464 10 ALA B C 1
ATOM 667 O O . ALA B 1 10 ? 43.69103 74.72670 5.44267 1.000 47.96883 10 ALA B O 1
ATOM 669 N N . PHE B 1 11 ? 41.76998 73.55647 5.51686 1.000 39.70464 11 PHE B N 1
ATOM 670 C CA . PHE B 1 11 ? 42.39758 72.35547 6.06332 1.000 32.02050 11 PHE B CA 1
ATOM 671 C C . PHE B 1 11 ? 42.76900 71.38998 4.94966 1.000 38.39217 11 PHE B C 1
ATOM 672 O O . PHE B 1 11 ? 41.93078 71.03798 4.11471 1.000 40.08470 11 PHE B O 1
ATOM 680 N N . GLU B 1 12 ? 44.01285 70.94236 4.96147 1.000 28.61411 12 GLU B N 1
ATOM 681 C CA . GLU B 1 12 ? 44.48214 69.88170 4.08393 1.000 33.14673 12 GLU B CA 1
ATOM 682 C C . GLU B 1 12 ? 44.91827 68.72739 4.97077 1.000 34.55549 12 GLU B C 1
ATOM 683 O O . GLU B 1 12 ? 45.77506 68.89982 5.84201 1.000 38.76213 12 GLU B O 1
ATOM 689 N N . ILE B 1 13 ? 44.30885 67.56709 4.78676 1.000 31.60555 13 ILE B N 1
ATOM 690 C CA . ILE B 1 13 ? 44.65692 66.41298 5.60219 1.000 31.19475 13 ILE B CA 1
ATOM 691 C C . ILE B 1 13 ? 45.01900 65.26458 4.67871 1.000 37.09907 13 ILE B C 1
ATOM 692 O O . ILE B 1 13 ? 44.51327 65.16132 3.55705 1.000 35.28093 13 ILE B O 1
ATOM 697 N N . ASP B 1 14 ? 45.92936 64.40847 5.14870 1.000 36.95329 14 ASP B N 1
ATOM 698 C CA . ASP B 1 14 ? 46.31956 63.22312 4.39026 1.000 41.65152 14 ASP B CA 1
ATOM 699 C C . ASP B 1 14 ? 46.08099 61.92756 5.16368 1.000 37.47716 14 ASP B C 1
ATOM 700 O O . ASP B 1 14 ? 46.62812 60.88317 4.79650 1.000 38.58424 14 ASP B O 1
ATOM 705 N N . ASP B 1 15 ? 45.25727 61.96072 6.21531 1.000 31.17767 15 ASP B N 1
ATOM 706 C CA . ASP B 1 15 ? 44.98376 60.77058 7.01314 1.000 31.20653 15 ASP B CA 1
ATOM 707 C C . ASP B 1 15 ? 43.49942 60.41774 7.06033 1.000 27.21746 15 ASP B C 1
ATOM 708 O O . ASP B 1 15 ? 43.07987 59.63548 7.91531 1.000 29.19669 15 ASP B O 1
ATOM 713 N N . ALA B 1 16 ? 42.69895 60.97281 6.16370 1.000 27.75531 16 ALA B N 1
ATOM 714 C CA . ALA B 1 16 ? 41.31900 60.52866 6.04011 1.000 26.32649 16 ALA B CA 1
ATOM 715 C C . ALA B 1 16 ? 41.28425 59.13638 5.42645 1.000 34.98340 16 ALA B C 1
ATOM 716 O O . ALA B 1 16 ? 42.14019 58.76476 4.61143 1.000 31.87189 16 ALA B O 1
ATOM 718 N N . GLU B 1 17 ? 40.29285 58.35776 5.83475 1.000 28.11917 17 GLU B N 1
ATOM 719 C CA . GLU B 1 17 ? 40.13954 56.98112 5.38451 1.000 35.26454 17 GLU B CA 1
ATOM 720 C C . GLU B 1 17 ? 38.94314 56.93783 4.44952 1.000 35.98559 17 GLU B C 1
ATOM 721 O O . GLU B 1 17 ? 37.80055 57.11168 4.88383 1.000 29.86301 17 GLU B O 1
ATOM 727 N N . LEU B 1 18 ? 39.20834 56.73793 3.16623 1.000 35.51364 18 LEU B N 1
ATOM 728 C CA . LEU B 1 18 ? 38.15535 56.66579 2.16778 1.000 37.26900 18 LEU B CA 1
ATOM 729 C C . LEU B 1 18 ? 37.70495 55.21544 2.05791 1.000 39.53447 18 LEU B C 1
ATOM 730 O O . LEU B 1 18 ? 38.50174 54.33890 1.70602 1.000 40.04510 18 LEU B O 1
ATOM 735 N N . HIS B 1 19 ? 36.44421 54.96054 2.37863 1.000 37.23706 19 HIS B N 1
ATOM 736 C CA . HIS B 1 19 ? 35.93184 53.60012 2.34137 1.000 43.04748 19 HIS B CA 1
ATOM 737 C C . HIS B 1 19 ? 35.30122 53.31542 0.98029 1.000 43.53200 19 HIS B C 1
ATOM 738 O O . HIS B 1 19 ? 34.92327 54.22442 0.24107 1.000 45.06898 19 HIS B O 1
ATOM 745 N N . GLY B 1 20 ? 35.20809 52.03449 0.64237 1.000 49.24084 20 GLY B N 1
ATOM 746 C CA . GLY B 1 20 ? 34.58672 51.64483 -0.60623 1.000 51.38941 20 GLY B CA 1
ATOM 747 C C . GLY B 1 20 ? 33.10441 51.98488 -0.62936 1.000 53.83686 20 GLY B C 1
ATOM 748 O O . GLY B 1 20 ? 32.54029 52.56101 0.30249 1.000 55.17122 20 GLY B O 1
ATOM 749 N N . GLU B 1 21 ? 32.45899 51.62528 -1.73414 1.000 52.95372 21 GLU B N 1
ATOM 750 C CA . GLU B 1 21 ? 31.01310 51.77829 -1.82424 1.000 50.53950 21 GLU B CA 1
ATOM 751 C C . GLU B 1 21 ? 30.35090 50.63101 -1.072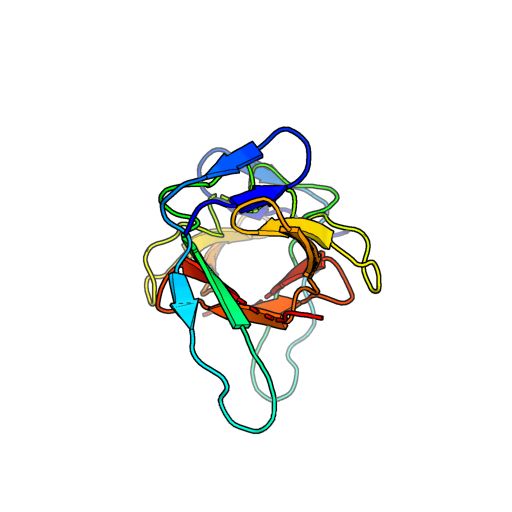93 1.000 50.18685 21 GLU B C 1
ATOM 752 O O . GLU B 1 21 ? 30.57470 49.46053 -1.39823 1.000 53.57161 21 GLU B O 1
ATOM 758 N N . HIS B 1 22 ? 29.55523 50.96398 -0.05796 1.000 47.80706 22 HIS B N 1
ATOM 759 C CA . HIS B 1 22 ? 28.87482 49.97199 0.76422 1.000 47.01414 22 HIS B CA 1
ATOM 760 C C . HIS B 1 22 ? 27.43388 50.40860 0.96963 1.000 40.93857 22 HIS B C 1
ATOM 761 O O . HIS B 1 22 ? 27.18463 51.55028 1.36330 1.000 41.20973 22 HIS B O 1
ATOM 768 N N . GLN B 1 23 ? 26.49082 49.50012 0.71032 1.000 42.29449 23 GLN B N 1
ATOM 769 C CA . GLN B 1 23 ? 25.07161 49.75499 0.95849 1.000 38.34648 23 GLN B CA 1
ATOM 770 C C . GLN B 1 23 ? 24.58461 50.98076 0.18729 1.000 33.69833 23 GLN B C 1
ATOM 771 O O . GLN B 1 23 ? 23.77668 51.77172 0.68512 1.000 38.12890 23 GLN B O 1
ATOM 777 N N . GLY B 1 24 ? 25.07182 51.12827 -1.04331 1.000 34.79711 24 GLY B N 1
ATOM 778 C CA . GLY B 1 24 ? 24.62022 52.19614 -1.91380 1.000 36.70639 24 GLY B CA 1
ATOM 779 C C . GLY B 1 24 ? 25.12191 53.56992 -1.53081 1.000 41.60414 24 GLY B C 1
ATOM 780 O O . GLY B 1 24 ? 24.47674 54.57169 -1.85431 1.000 39.90792 24 GLY B O 1
ATOM 781 N N . GLU B 1 25 ? 26.27319 53.64106 -0.86665 1.000 42.28736 25 GLU B N 1
ATOM 782 C CA . GLU B 1 25 ? 26.75115 54.86531 -0.23951 1.000 38.11531 25 GLU B CA 1
ATOM 783 C C . GLU B 1 25 ? 28.26899 54.80042 -0.17589 1.000 38.28356 25 GLU B C 1
ATOM 784 O O . GLU B 1 25 ? 28.83495 53.72285 0.00450 1.000 39.82818 25 GLU B O 1
ATOM 790 N N . ARG B 1 26 ? 28.93033 55.94476 -0.33139 1.000 32.99411 26 ARG B N 1
ATOM 791 C CA . ARG B 1 26 ? 30.36595 56.01095 -0.10400 1.000 32.92349 26 ARG B CA 1
ATOM 792 C C . ARG B 1 26 ? 30.63050 56.97397 1.04429 1.000 25.88024 26 ARG B C 1
ATOM 793 O O . ARG B 1 26 ? 29.96297 58.00547 1.15876 1.000 27.88052 26 ARG B O 1
ATOM 801 N N . THR B 1 27 ? 31.55830 56.60099 1.92314 1.000 28.76243 27 THR B N 1
ATOM 802 C CA . THR B 1 27 ? 31.86032 57.41253 3.10049 1.000 25.29749 27 THR B CA 1
ATOM 803 C C . THR B 1 27 ? 33.36257 57.54667 3.28730 1.000 26.56093 27 THR B C 1
ATOM 804 O O . THR B 1 27 ? 34.15483 56.77003 2.75424 1.000 31.66845 27 THR B O 1
ATOM 808 N N . LEU B 1 28 ? 33.74504 58.53014 4.09860 1.000 25.61719 28 LEU B N 1
ATOM 809 C CA . LEU B 1 28 ? 35.12608 58.65658 4.52818 1.000 27.46843 28 LEU B CA 1
ATOM 810 C C . LEU B 1 28 ? 35.12481 59.11795 5.97600 1.000 26.71624 28 LEU B C 1
ATOM 811 O O . LEU B 1 28 ? 34.18624 59.78195 6.42460 1.000 24.10457 28 LEU B O 1
ATOM 816 N N . SER B 1 29 ? 36.16597 58.73446 6.70430 1.000 23.82317 29 SER B N 1
ATOM 817 C CA . SER B 1 29 ? 36.27967 59.01638 8.12912 1.000 24.07749 29 SER B CA 1
ATOM 818 C C . SER B 1 29 ? 37.43125 59.98048 8.35965 1.000 22.96268 29 SER B C 1
ATOM 819 O O . SER B 1 29 ? 38.52456 59.78725 7.81513 1.000 24.92442 29 SER B O 1
ATOM 822 N N . ILE B 1 30 ? 37.18125 61.00939 9.15832 1.000 22.70257 30 ILE B N 1
ATOM 823 C CA . ILE B 1 30 ? 38.18823 61.99884 9.53460 1.000 21.99651 30 ILE B CA 1
ATOM 824 C C . ILE B 1 30 ? 38.56766 61.76146 10.99192 1.000 22.15804 30 ILE B C 1
ATOM 825 O O . ILE B 1 30 ? 37.70894 61.90239 11.87777 1.000 22.69491 30 ILE B O 1
ATOM 830 N N . PRO B 1 31 ? 39.83453 61.43519 11.29577 1.000 22.53330 31 PRO B N 1
ATOM 831 C CA . PRO B 1 31 ? 40.22554 61.07016 12.66683 1.000 22.41760 31 PRO B CA 1
ATOM 832 C C . PRO B 1 31 ? 40.43425 62.30778 13.52598 1.000 21.94079 31 PRO B C 1
ATOM 833 O O . PRO B 1 31 ? 41.37966 63.07550 13.32084 1.000 23.46922 31 PRO B O 1
ATOM 837 N N . CYS B 1 32 ? 39.58197 62.47062 14.53143 1.000 22.13492 32 CYS B N 1
ATOM 838 C CA . CYS B 1 32 ? 39.59952 63.69533 15.31784 1.000 21.54807 32 CYS B CA 1
ATOM 839 C C . CYS B 1 32 ? 40.79470 63.76849 16.26347 1.000 23.90198 32 CYS B C 1
ATOM 840 O O . CYS B 1 32 ? 41.15978 64.87042 16.67972 1.000 24.04344 32 CYS B O 1
ATOM 843 N N . LYS B 1 33 ? 41.40669 62.63506 16.62346 1.000 21.19765 33 LYS B N 1
ATOM 844 C CA . LYS B 1 33 ? 42.61085 62.72032 17.44868 1.000 21.15534 33 LYS B CA 1
ATOM 845 C C . LYS B 1 33 ? 43.79743 63.27659 16.66879 1.000 24.11921 33 LYS B C 1
ATOM 846 O O . LYS B 1 33 ? 44.75050 63.78059 17.27939 1.000 28.81013 33 LYS B O 1
ATOM 852 N N . SER B 1 34 ? 43.76327 63.18015 15.34034 1.000 22.21976 34 SER B N 1
ATOM 853 C CA . SER B 1 34 ? 44.79253 63.70355 14.45711 1.000 22.94728 34 SER B CA 1
ATOM 854 C C . SER B 1 34 ? 44.45395 65.07131 13.89075 1.000 23.08411 34 SER B C 1
ATOM 855 O O . SER B 1 34 ? 45.35945 65.88291 13.67190 1.000 23.41758 34 SER B O 1
ATOM 858 N N . ASP B 1 35 ? 43.16923 65.33335 13.64770 1.000 23.64694 35 ASP B N 1
ATOM 859 C CA . ASP B 1 35 ? 42.70491 66.55649 12.99082 1.000 22.24911 35 ASP B CA 1
ATOM 860 C C . ASP B 1 35 ? 41.67335 67.26097 13.87009 1.000 22.85626 35 ASP B C 1
ATOM 861 O O . ASP B 1 35 ? 40.53144 67.48089 13.45354 1.000 19.99166 35 ASP B O 1
ATOM 866 N N . PRO B 1 36 ? 42.03433 67.61618 15.10671 1.000 22.01622 36 PRO B N 1
ATOM 867 C CA . PRO B 1 36 ? 41.00421 68.10385 16.03941 1.000 23.26365 36 PRO B CA 1
ATOM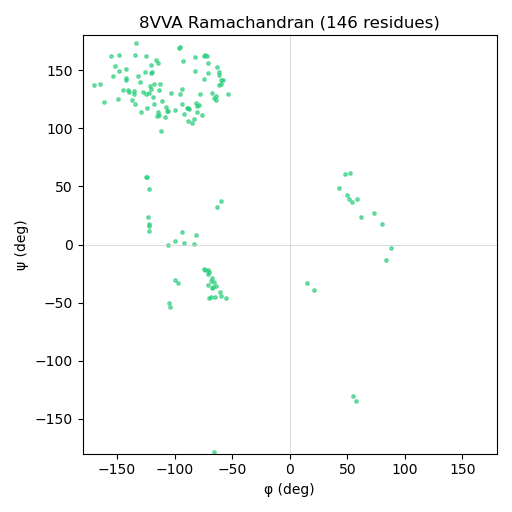 868 C C . PRO B 1 36 ? 40.40647 69.44377 15.64228 1.000 21.17473 36 PRO B C 1
ATOM 869 O O . PRO B 1 36 ? 39.24798 69.70960 15.98330 1.000 20.38563 36 PRO B O 1
ATOM 873 N N . ASP B 1 37 ? 41.16383 70.29859 14.94999 1.000 20.73072 37 ASP B N 1
ATOM 874 C CA . ASP B 1 37 ? 40.64162 71.60578 14.56185 1.000 21.14590 37 ASP B CA 1
ATOM 875 C C . ASP B 1 37 ? 39.54152 71.46153 13.51530 1.000 22.22156 37 ASP B C 1
ATOM 876 O O . ASP B 1 37 ? 38.47166 72.08256 13.61758 1.000 19.76199 37 ASP B O 1
ATOM 881 N N . LEU B 1 38 ? 39.78744 70.62599 12.51101 1.000 23.08634 38 LEU B N 1
ATOM 882 C CA . LEU B 1 38 ? 38.75656 70.31428 11.52504 1.000 19.75699 38 LEU B CA 1
ATOM 883 C C . LEU B 1 38 ? 37.53145 69.68719 12.18607 1.000 22.79361 38 LEU B C 1
ATOM 884 O O . LEU B 1 38 ? 36.39358 70.04472 11.86586 1.000 19.87917 38 LEU B O 1
ATOM 889 N N . CYS B 1 39 ? 37.73400 68.73904 13.10337 1.000 19.32343 39 CYS B N 1
ATOM 890 C CA . CYS B 1 39 ? 36.57802 68.12852 13.74782 1.000 18.53767 39 CYS B CA 1
ATOM 891 C C . CYS B 1 39 ? 35.77900 69.14704 14.54810 1.000 20.97081 39 CYS B C 1
ATOM 892 O O . CYS B 1 39 ? 34.54686 69.09585 14.55279 1.000 20.01095 39 CYS B O 1
ATOM 903 N N . GLN B 1 41 ? 35.41491 72.31455 13.84118 1.000 18.82334 41 GLN B N 1
ATOM 904 C CA . GLN B 1 41 ? 34.61350 73.04589 12.85894 1.000 21.77186 41 GLN B CA 1
ATOM 905 C C . GLN B 1 41 ? 33.44168 72.20229 12.36122 1.000 22.54221 41 GLN B C 1
ATOM 906 O O . GLN B 1 41 ? 32.33471 72.72340 12.18049 1.000 21.32347 41 GLN B O 1
ATOM 912 N N . LEU B 1 42 ? 33.66037 70.89847 12.15042 1.000 19.36588 42 LEU B N 1
ATOM 913 C CA . LEU B 1 42 ? 32.56338 70.02845 11.73226 1.000 18.88828 42 LEU B CA 1
ATOM 914 C C . LEU B 1 42 ? 31.48938 69.95021 12.81002 1.000 20.03637 42 LEU B C 1
ATOM 915 O O . LEU B 1 42 ? 30.29973 69.89396 12.49765 1.000 22.55172 42 LEU B O 1
ATOM 920 N N . ASP B 1 43 ? 31.88867 69.97577 14.08430 1.000 19.33183 43 ASP B N 1
ATOM 921 C CA . ASP B 1 43 ? 30.90904 69.96076 15.17067 1.000 20.08586 43 ASP B CA 1
ATOM 922 C C . ASP B 1 43 ? 29.98940 71.17167 15.09288 1.000 24.18545 43 ASP B C 1
ATOM 923 O O . ASP B 1 43 ? 28.77600 71.06584 15.32605 1.000 25.65948 43 ASP B O 1
ATOM 928 N N . ALA B 1 44 ? 30.55246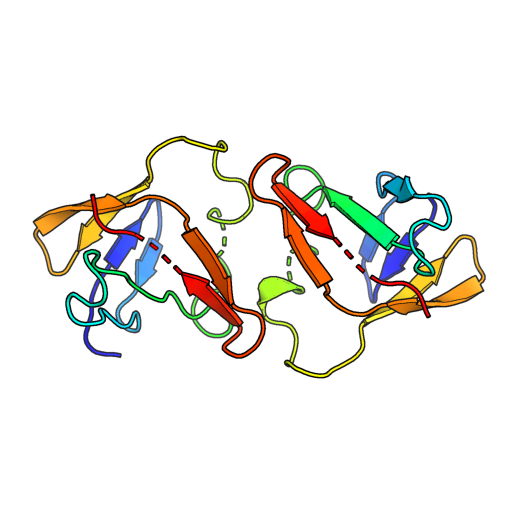 72.33278 14.78569 1.000 20.27397 44 ALA B N 1
ATOM 929 C CA . ALA B 1 44 ? 29.78907 73.57148 14.79308 1.000 21.68391 44 ALA B CA 1
ATOM 930 C C . ALA B 1 44 ? 29.19083 73.89579 13.43120 1.000 21.60667 44 ALA B C 1
ATOM 931 O O . ALA B 1 44 ? 28.53817 74.93640 13.29486 1.000 22.05167 44 ALA B O 1
ATOM 933 N N . TRP B 1 45 ? 29.39455 73.03228 12.43677 1.000 21.34522 45 TRP B N 1
ATOM 934 C CA . TRP B 1 45 ? 28.91229 73.28058 11.07854 1.000 22.03146 45 TRP B CA 1
ATOM 935 C C . TRP B 1 45 ? 27.40075 73.47172 11.04153 1.000 22.82607 45 TRP B C 1
ATOM 936 O O . TRP B 1 45 ? 26.65178 72.76526 11.71877 1.000 23.97669 45 TRP B O 1
ATOM 947 N N . ASP B 1 46 ? 26.94624 74.40165 10.20222 1.000 22.47493 46 ASP B N 1
ATOM 948 C CA . ASP B 1 46 ? 25.50535 74.62174 10.05461 1.000 23.93827 46 ASP B CA 1
ATOM 949 C C . ASP B 1 46 ? 24.79996 73.31050 9.71982 1.000 20.08398 46 ASP B C 1
ATOM 950 O O . ASP B 1 46 ? 25.20511 72.58396 8.81561 1.000 24.62270 46 ASP B O 1
ATOM 955 N N . ALA B 1 47 ? 23.74134 72.99833 10.45516 1.000 25.47292 47 ALA B N 1
ATOM 956 C CA . ALA B 1 47 ? 22.99671 71.78560 10.14346 1.000 25.56773 47 ALA B CA 1
ATOM 957 C C . ALA B 1 47 ? 22.39102 71.89048 8.74226 1.000 27.06543 47 ALA B C 1
ATOM 958 O O . ALA B 1 47 ? 22.17247 72.98630 8.21847 1.000 29.69472 47 ALA B O 1
ATOM 960 N N . ASP B 1 48 ? 22.18787 70.73566 8.10586 1.000 26.99498 48 ASP B N 1
ATOM 961 C CA . ASP B 1 48 ? 21.56915 70.63549 6.77454 1.000 27.87447 48 ASP B CA 1
ATOM 962 C C . ASP B 1 48 ? 22.38381 71.34380 5.69216 1.000 34.83510 48 ASP B C 1
ATOM 963 O O . ASP B 1 48 ? 21.84718 71.73126 4.64213 1.000 31.21501 48 ASP B O 1
ATOM 968 N N . THR B 1 49 ? 23.68125 71.50823 5.92183 1.000 24.58158 49 THR B N 1
ATOM 969 C CA . THR B 1 49 ? 24.56571 72.20622 5.00554 1.000 24.68969 49 THR B CA 1
ATOM 970 C C . THR B 1 49 ? 25.67710 71.27489 4.57225 1.000 25.26970 49 THR B C 1
ATOM 971 O O . THR B 1 49 ? 26.27152 70.57290 5.39671 1.000 27.69440 49 THR B O 1
ATOM 975 N N . SER B 1 50 ? 25.97912 71.29549 3.28684 1.000 23.38869 50 SER B N 1
ATOM 976 C CA . SER B 1 50 ? 27.02784 70.42305 2.80097 1.000 23.12666 50 SER B CA 1
ATOM 977 C C . SER B 1 50 ? 28.39075 70.93277 3.26851 1.000 22.92632 50 SER B C 1
ATOM 978 O O . SER B 1 50 ? 28.56033 72.09089 3.66889 1.000 22.87582 50 SER B O 1
ATOM 981 N N . VAL B 1 51 ? 29.36972 70.04330 3.21134 1.000 25.56265 51 VAL B N 1
ATOM 982 C CA . VAL B 1 51 ? 30.75550 70.36331 3.52846 1.000 25.40553 51 VAL B CA 1
ATOM 983 C C . VAL B 1 51 ? 31.55454 70.23431 2.23282 1.000 25.98539 51 VAL B C 1
ATOM 984 O O . VAL B 1 51 ? 31.73005 69.11346 1.72685 1.000 27.14529 51 VAL B O 1
ATOM 988 N N . PRO B 1 52 ? 32.05238 71.32449 1.66228 1.000 32.13287 52 PRO B N 1
ATOM 989 C CA . PRO B 1 52 ? 32.75390 71.19984 0.38314 1.000 31.85914 52 PRO B CA 1
ATOM 990 C C . PRO B 1 52 ? 34.12728 70.59469 0.60885 1.000 24.31060 52 PRO B C 1
ATOM 991 O O . PRO B 1 52 ? 34.78726 70.85800 1.61673 1.000 27.85300 52 PRO B O 1
ATOM 995 N N . ALA B 1 53 ? 34.54795 69.74659 -0.32004 1.000 27.82193 53 ALA B N 1
ATOM 996 C CA . ALA B 1 53 ? 35.83185 69.09214 -0.15478 1.000 25.04874 53 ALA B CA 1
ATOM 997 C C . ALA B 1 53 ? 36.45828 68.85263 -1.51410 1.000 28.72969 53 ALA B C 1
ATOM 998 O O . ALA B 1 53 ? 35.75988 68.61704 -2.50411 1.000 34.57804 53 ALA B O 1
ATOM 1000 N N . ILE B 1 54 ? 37.78058 68.87778 -1.54682 1.000 24.68296 54 ILE B N 1
ATOM 1001 C CA . ILE B 1 54 ? 38.52871 68.46517 -2.72735 1.000 27.54105 54 ILE B CA 1
ATOM 1002 C C . ILE B 1 54 ? 39.13700 67.10459 -2.41789 1.000 26.29543 54 ILE B C 1
ATOM 1003 O O . ILE B 1 54 ? 39.97426 66.98063 -1.51677 1.000 27.89961 54 ILE B O 1
ATOM 1008 N N . LEU B 1 55 ? 38.69852 66.07158 -3.13838 1.000 26.31347 55 LEU B N 1
ATOM 1009 C CA . LEU B 1 55 ? 39.13155 64.69741 -2.89834 1.000 29.64333 55 LEU B CA 1
ATOM 1010 C C . LEU B 1 55 ? 40.07501 64.27619 -4.01912 1.000 35.56247 55 LEU B C 1
ATOM 1011 O O . LEU B 1 55 ? 39.65556 64.16303 -5.17598 1.000 37.29226 55 LEU B O 1
ATOM 1016 N N . ASN B 1 56 ? 41.33638 64.03178 -3.67074 1.000 35.66075 56 ASN B N 1
ATOM 1017 C CA . ASN B 1 56 ? 42.38421 63.71992 -4.64563 1.000 36.95317 56 ASN B CA 1
ATOM 1018 C C . ASN B 1 56 ? 42.27176 64.63494 -5.86631 1.000 34.98380 56 ASN B C 1
ATOM 1019 O O . ASN B 1 56 ? 42.26612 64.19029 -7.01672 1.000 37.08024 56 ASN B O 1
ATOM 1024 N N . GLY B 1 57 ? 42.14405 65.93533 -5.59971 1.000 32.99409 57 GLY B N 1
ATOM 1025 C CA . GLY B 1 57 ? 42.02614 66.94051 -6.63605 1.000 29.91826 57 GLY B CA 1
ATOM 1026 C C . GLY B 1 57 ? 40.63834 67.15466 -7.20485 1.000 35.77084 57 GLY B C 1
ATOM 1027 O O . GLY B 1 57 ? 40.41662 68.16288 -7.88501 1.000 33.78531 57 GLY B O 1
ATOM 1028 N N . GLU B 1 58 ? 39.69397 66.25891 -6.94144 1.000 35.64135 58 GLU B N 1
ATOM 1029 C CA . GLU B 1 58 ? 38.35485 66.34612 -7.50929 1.000 36.83011 58 GLU B CA 1
ATOM 1030 C C . GLU B 1 58 ? 37.44121 67.07303 -6.52989 1.000 40.78004 58 GLU B C 1
ATOM 1031 O O . GLU B 1 58 ? 37.28448 66.63691 -5.38067 1.000 34.58575 58 GLU B O 1
ATOM 1037 N N . HIS B 1 59 ? 36.85033 68.18172 -6.96918 1.000 37.31492 59 HIS B N 1
ATOM 1038 C CA . HIS B 1 59 ? 35.89773 68.85705 -6.10561 1.000 40.57348 59 HIS B CA 1
ATOM 1039 C C . HIS B 1 59 ? 34.70608 67.94139 -5.86347 1.000 39.76342 59 HIS B C 1
ATOM 1040 O O . HIS B 1 59 ? 34.10986 67.39879 -6.80034 1.000 39.25888 59 HIS B O 1
ATOM 1047 N N . SER B 1 60 ? 34.38834 67.75177 -4.59253 1.000 36.92055 60 SER B N 1
ATOM 1048 C CA . SER B 1 60 ? 33.31951 66.87933 -4.15138 1.000 35.57084 60 SER B CA 1
ATOM 1049 C C . SER B 1 60 ? 32.49262 67.61087 -3.10607 1.000 34.10206 60 SER B C 1
ATOM 1050 O O . SER B 1 60 ? 32.81964 68.71601 -2.66337 1.000 37.23143 60 SER B O 1
ATOM 1053 N N . VAL B 1 61 ? 31.39745 66.97515 -2.72666 1.000 34.09361 61 VAL B N 1
ATOM 1054 C CA . VAL B 1 61 ? 30.50194 67.48306 -1.70292 1.000 33.50931 61 VAL B CA 1
ATOM 1055 C C . VAL B 1 61 ? 30.37091 66.37787 -0.66334 1.000 29.20404 61 VAL B C 1
ATOM 1056 O O . VAL B 1 61 ? 30.14147 65.21739 -1.02235 1.000 33.56508 61 VAL B O 1
ATOM 1060 N N . LEU B 1 62 ? 30.57637 66.72025 0.60594 1.000 26.36824 62 LEU B N 1
ATOM 1061 C CA . LEU B 1 62 ? 30.40036 65.78822 1.71442 1.000 26.61730 62 LEU B CA 1
ATOM 1062 C C . LEU B 1 62 ? 29.24244 66.23395 2.59645 1.000 23.45902 62 LEU B C 1
ATOM 1063 O O . LEU B 1 62 ? 28.90799 67.41899 2.65955 1.000 26.09092 62 LEU B O 1
ATOM 1068 N N . TYR B 1 63 ? 28.65043 65.26686 3.31902 1.000 24.34604 63 TYR B N 1
ATOM 1069 C CA . TYR B 1 63 ? 27.61785 65.55094 4.31111 1.000 24.59571 63 TYR B CA 1
ATOM 1070 C C . TYR B 1 63 ? 27.98157 64.85551 5.60910 1.000 20.59405 63 TYR B C 1
ATOM 1071 O O . TYR B 1 63 ? 28.46736 63.72656 5.58805 1.000 22.77834 63 TYR B O 1
ATOM 1080 N N . ARG B 1 64 ? 27.75446 65.53242 6.72881 1.000 22.64581 64 ARG B N 1
ATOM 1081 C CA . ARG B 1 64 ? 28.00334 64.88669 8.01008 1.000 21.68035 64 ARG B CA 1
ATOM 1082 C C . ARG B 1 64 ? 27.02142 63.73852 8.19286 1.000 21.33570 64 ARG B C 1
ATOM 1083 O O . ARG B 1 64 ? 25.79700 63.92271 8.09620 1.000 24.68329 64 ARG B O 1
ATOM 1091 N N . LYS B 1 65 ? 27.55559 62.55682 8.46116 1.000 19.41534 65 LYS B N 1
ATOM 1092 C CA . LYS B 1 65 ? 26.72728 61.36557 8.63344 1.000 22.80250 65 LYS B CA 1
ATOM 1093 C C . LYS B 1 65 ? 26.58069 60.97106 10.09765 1.000 25.27473 65 LYS B C 1
ATOM 1094 O O . LYS B 1 65 ? 25.45962 60.85450 10.60405 1.000 24.80346 65 LYS B O 1
ATOM 1100 N N . HIS B 1 66 ? 27.69916 60.80803 10.80174 1.000 22.81795 66 HIS B N 1
ATOM 1101 C CA . HIS B 1 66 ? 27.68723 60.22763 12.13488 1.000 22.85705 66 HIS B CA 1
ATOM 1102 C C . HIS B 1 66 ? 29.01703 60.52853 12.80497 1.000 22.12455 66 HIS B C 1
ATOM 1103 O O . HIS B 1 66 ? 30.05827 60.39960 12.16803 1.000 20.35094 66 HIS B O 1
ATOM 1110 N N . TYR B 1 67 ? 28.98987 60.89228 14.08809 1.000 21.35517 67 TYR B N 1
ATOM 1111 C CA . TYR B 1 67 ? 30.21659 60.91576 14.87387 1.000 19.88383 67 TYR B CA 1
ATOM 1112 C C . TYR B 1 67 ? 30.45052 59.53435 15.48233 1.000 22.86372 67 TYR B C 1
ATOM 1113 O O . TYR B 1 67 ? 29.65057 59.07452 16.30863 1.000 23.61395 67 TYR B O 1
ATOM 1122 N N . ASP B 1 68 ? 31.55000 58.89192 15.09008 1.000 20.98272 68 ASP B N 1
ATOM 1123 C CA . ASP B 1 68 ? 31.89893 57.54562 15.55074 1.000 22.79840 68 ASP B CA 1
ATOM 1124 C C . ASP B 1 68 ? 32.64133 57.65459 16.88567 1.000 24.47116 68 ASP B C 1
ATOM 1125 O O . ASP B 1 68 ? 33.81194 58.04737 16.92405 1.000 21.89416 68 ASP B O 1
ATOM 1130 N N . ARG B 1 69 ? 31.95099 57.32959 17.98731 1.000 25.45137 69 ARG B N 1
ATOM 1131 C CA . ARG B 1 69 ? 32.57606 57.42753 19.30770 1.000 25.51790 69 ARG B CA 1
ATOM 1132 C C . ARG B 1 69 ? 33.68066 56.39714 19.50130 1.000 28.54095 69 ARG B C 1
ATOM 1133 O O . ARG B 1 69 ? 34.65186 56.66299 20.21563 1.000 26.76232 69 ARG B O 1
ATOM 1141 N N . GLN B 1 70 ? 33.56712 55.21950 18.88393 1.000 28.53123 70 GLN B N 1
ATOM 1142 C CA . GLN B 1 70 ? 34.56570 54.18949 19.15312 1.000 27.87444 70 GLN B CA 1
ATOM 1143 C C . GLN B 1 70 ? 35.93098 54.57242 18.59770 1.000 28.97781 70 GLN B C 1
ATOM 1144 O O . GLN B 1 70 ? 36.96017 54.30852 19.23135 1.000 30.97832 70 GLN B O 1
ATOM 1150 N N . SER B 1 71 ? 35.96657 55.21456 17.42958 1.000 25.99144 71 SER B N 1
ATOM 1151 C CA . SER B 1 71 ? 37.21558 55.60528 16.80223 1.000 26.97291 71 SER B CA 1
ATOM 1152 C C . SER B 1 71 ? 37.49889 57.10195 16.88722 1.000 24.02418 71 SER B C 1
ATOM 1153 O O . SER B 1 71 ? 38.55224 57.54123 16.40708 1.000 24.30011 71 SER B O 1
ATOM 1156 N N . ASP B 1 72 ? 36.60957 57.88056 17.49736 1.000 22.04119 72 ASP B N 1
ATOM 1157 C CA . ASP B 1 72 ? 36.73949 59.33927 17.57116 1.000 21.99045 72 ASP B CA 1
ATOM 1158 C C . ASP B 1 72 ? 36.96713 59.93480 16.18090 1.000 20.64082 72 ASP B C 1
ATOM 1159 O O . ASP B 1 72 ? 37.98711 60.56811 15.90070 1.000 22.30472 72 ASP B O 1
ATOM 1164 N N . ALA B 1 73 ? 35.98196 59.72654 15.30381 1.000 20.27231 73 ALA B N 1
ATOM 1165 C CA . ALA B 1 73 ? 36.12858 60.14129 13.91711 1.000 21.91566 73 ALA B CA 1
ATOM 1166 C C . ALA B 1 73 ? 34.80015 60.67164 13.40220 1.000 19.26189 73 ALA B C 1
ATOM 1167 O O . ALA B 1 73 ? 33.74275 60.14841 13.76764 1.000 20.59708 73 ALA B O 1
ATOM 1169 N N . TRP B 1 74 ? 34.85065 61.72490 12.58511 1.000 20.13338 74 TRP B N 1
ATOM 1170 C CA . TRP B 1 74 ? 33.67284 62.16398 11.83966 1.000 17.74732 74 TRP B CA 1
ATOM 1171 C C . TRP B 1 74 ? 33.51175 61.30017 10.59790 1.000 20.43336 74 TRP B C 1
ATOM 1172 O O . TRP B 1 74 ? 34.42680 61.21566 9.76728 1.000 22.16407 74 TRP B O 1
ATOM 1183 N N . VAL B 1 75 ? 32.36601 60.64193 10.47105 1.000 20.88741 75 VAL B N 1
ATOM 1184 C CA . VAL B 1 75 ? 32.07453 59.86418 9.27705 1.000 19.95115 75 VAL B CA 1
ATOM 1185 C C . VAL B 1 75 ? 31.25135 60.74661 8.36399 1.000 20.19753 75 VAL B C 1
ATOM 1186 O O . VAL B 1 75 ? 30.20819 61.27258 8.77482 1.000 21.50569 75 VAL B O 1
ATOM 1198 N N . ARG B 1 77 ? 29.46555 61.44047 4.42538 1.000 23.01594 77 ARG B N 1
ATOM 1199 C CA . ARG B 1 77 ? 28.91419 60.79045 3.24031 1.000 23.51809 77 ARG B CA 1
ATOM 1200 C C . ARG B 1 77 ? 29.35244 61.54721 1.99228 1.000 21.29990 77 ARG B C 1
ATOM 1201 O O . ARG B 1 77 ? 29.24826 62.77715 1.94632 1.000 26.82223 77 ARG B O 1
ATOM 1209 N N . LEU B 1 78 ? 29.82702 60.80768 0.98629 1.000 25.92086 78 LEU B N 1
ATOM 1210 C CA . LEU B 1 78 ? 30.20748 61.40175 -0.29225 1.000 31.52079 78 LEU B CA 1
ATOM 1211 C C . LEU B 1 78 ? 29.00358 61.60975 -1.20150 1.000 38.47129 78 LEU B C 1
ATOM 1212 O O . LEU B 1 78 ? 28.04083 60.83707 -1.18161 1.000 39.49659 78 LEU B O 1
ATOM 1217 N N . ALA B 1 79 ? 29.09811 62.65286 -2.02670 1.000 42.23733 79 ALA B N 1
ATOM 1218 C CA . ALA B 1 79 ? 28.16675 62.96920 -3.11558 1.000 46.47405 79 ALA B CA 1
ATOM 1219 C C . ALA B 1 79 ? 26.87185 63.51753 -2.55992 1.000 45.36365 79 ALA B C 1
ATOM 1220 O O . ALA B 1 79 ? 26.70725 64.73280 -2.49045 1.000 51.61732 79 ALA B O 1
#

Secondary structure (DSSP, 8-state):
--B-EEETTEEESB-EEPPPBTTB--EEEETTT-TTT---TTSPTT--EEEEETTEEEEE----EETTTTEE--B-/--EEETTEEES--EEEEEETTEEEEEEETTT-TTT--TTTSPTT--EEEEETTEEEEE----EETTTTEE--B-

Foldseek 3Di:
DCKWKDFPPDIDGPKDWDDDDPHFTKIKAQCVVVVVVVVVVPPDAPDWTWMQIRNRTFIHHFDDQDPVRRITMGTD/DFKDFVPDTDDPKAWDDQDPNFTKIKAQCVVVVVVVVVVVPDPPDWTWMQDVNRTWIHDFDDQDPVRRITMGTD

Solvent-accessible surface area: 8424 Å² total

Sequence (150 aa):
SKTNVRIGAFEIDDAELHGEHQGERTLSIPCKSDPDLCQLDAWDADTSVPAILNGEHSVLYRKHYDRQSDAWVRLATNVRIGAFEIDDAELHGEHQGERTLSIPCKSDPDLCQLDAWDADTSVPAILNGEHSVLYRKHYDRQSDAWVRLA

Nearest PDB structures (foldseek):
  8vva-assembly1_B  TM=1.014E+00  e=5.764E-13  Klebsiella pneumoniae
  8eon-assembly1_C  TM=3.560E-01  e=1.077E+00  Pseudomonas phage vB_PaeM_E217
  8eon-assembly1_o  TM=3.259E-01  e=8.603E+00  Pseudomonas phage vB_PaeM_E217
  3idv-assembly1_A  TM=3.051E-01  e=5.350E+00  Homo sapiens
  8vva-assembly1_B  TM=9.967E-01  e=2.912E-11  Klebsiella pneumoniae

Radius of gyration: 16.39 Å; Cα contacts (8 Å, |Δi|>4): 329; chains: 2; bounding box: 33×28×50 Å

B-factor: mean 31.84, std 10.05, range [17.6, 68.17]